Protein AF-A0AAJ1JGP9-F1 (afdb_monomer)

Foldseek 3Di:
DPQAFFDFDPPQDDVQLLPVQDPVCVVDTHTVVGALQNQLQVVCCVPQNHPRWDPDPSTNSVSSRSNNHRGTDHDD

Secondary structure (DSSP, 8-state):
---PBPEE-TT--TTTTTTTS-GGGGG--PBTT--HHHHHHHHHHHHH-TT-S--STTSHHHHHHHHHHHSEE---

Organism: Providencia stuartii (NCBI:txid588)

Mean predicted aligned error: 5.52 Å

Radius of gyration: 11.99 Å; Cα contacts (8 Å, |Δi|>4): 111; chains: 1; bounding box: 27×22×33 Å

pLDDT: mean 83.61, std 11.5, range [45.91, 93.88]

Sequence (76 aa):
MSEKSKVPKLGISGKEGSKEVPRWAKGERPKVGENGNKFAERLLDNKYGKGNYDKGPNAEFNKIRKWGDRAFVDPK

Structure (mmCIF, N/CA/C/O backbone):
data_AF-A0AAJ1JGP9-F1
#
_entry.id   AF-A0AAJ1JGP9-F1
#
loop_
_atom_site.group_PDB
_atom_site.id
_atom_site.type_symbol
_atom_site.label_atom_id
_atom_site.label_alt_id
_atom_site.label_comp_id
_atom_site.label_asym_id
_atom_site.label_entity_id
_atom_site.label_seq_id
_atom_site.pdbx_PDB_ins_code
_atom_site.Cartn_x
_atom_site.Cartn_y
_atom_site.Cartn_z
_atom_site.occupancy
_atom_site.B_iso_or_equiv
_atom_site.auth_seq_id
_atom_site.auth_comp_id
_atom_site.auth_asym_id
_atom_site.auth_atom_id
_atom_site.pdbx_PDB_model_num
ATOM 1 N N . MET A 1 1 ? -10.714 9.589 -20.659 1.00 45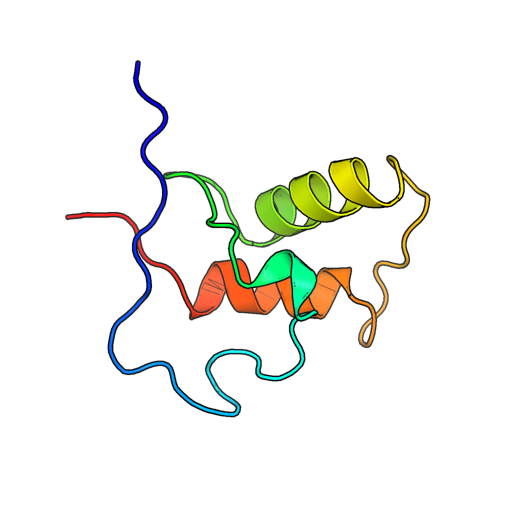.91 1 MET A N 1
ATOM 2 C CA . MET A 1 1 ? -9.319 9.250 -20.306 1.00 45.91 1 MET A CA 1
ATOM 3 C C . MET A 1 1 ? -9.346 7.877 -19.653 1.00 45.91 1 MET A C 1
ATOM 5 O O . MET A 1 1 ? -9.926 7.767 -18.583 1.00 45.91 1 MET A O 1
ATOM 9 N N . SER A 1 2 ? -8.842 6.818 -20.296 1.00 52.97 2 SER A N 1
ATOM 10 C CA . SER A 1 2 ? -8.738 5.515 -19.620 1.00 52.97 2 SER A CA 1
ATOM 11 C C . SER A 1 2 ? -7.680 5.624 -18.531 1.00 52.97 2 SER A C 1
ATOM 13 O O . SER A 1 2 ? -6.514 5.871 -18.835 1.00 52.97 2 SER A O 1
ATOM 15 N N . GLU A 1 3 ? -8.085 5.478 -17.274 1.00 65.44 3 GLU A N 1
ATOM 16 C CA . GLU A 1 3 ? -7.172 5.422 -16.135 1.00 65.44 3 GLU A CA 1
ATOM 17 C C . GLU A 1 3 ? -6.278 4.183 -16.286 1.00 65.44 3 GLU A C 1
ATOM 19 O O . GLU A 1 3 ? -6.665 3.069 -15.935 1.00 65.44 3 GLU A O 1
ATOM 24 N N . LYS A 1 4 ? -5.091 4.351 -16.878 1.00 83.31 4 LYS A N 1
ATOM 25 C CA . LYS A 1 4 ? -4.117 3.263 -17.004 1.00 83.31 4 LYS A CA 1
ATOM 26 C C . LYS A 1 4 ? -3.685 2.825 -15.604 1.00 83.31 4 LYS A C 1
ATOM 28 O O . LYS A 1 4 ? -3.394 3.658 -14.746 1.00 83.31 4 LYS A O 1
ATOM 33 N N . SER A 1 5 ? -3.628 1.518 -15.371 1.00 87.88 5 SER A N 1
ATOM 34 C CA . SER A 1 5 ? -3.019 0.949 -14.167 1.00 87.88 5 SER A CA 1
ATOM 35 C C 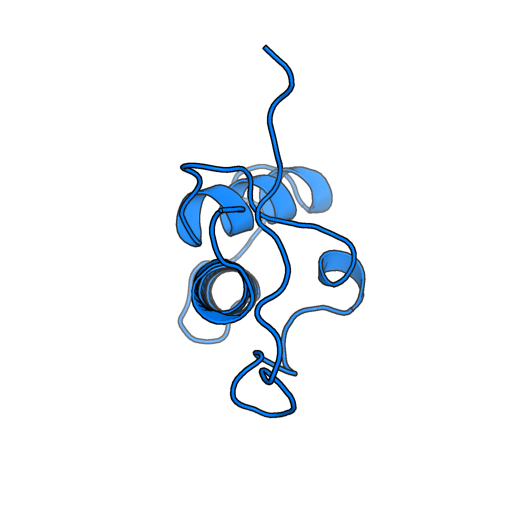. SER A 1 5 ? -1.514 0.785 -14.354 1.00 87.88 5 SER A C 1
ATOM 37 O O . SER A 1 5 ? -1.040 0.559 -15.470 1.00 87.88 5 SER A O 1
ATOM 39 N N . LYS A 1 6 ? -0.764 0.854 -13.255 1.00 89.19 6 LYS A N 1
ATOM 40 C CA . LYS A 1 6 ? 0.650 0.488 -13.228 1.00 89.19 6 LYS A CA 1
ATOM 41 C C . LYS A 1 6 ? 0.824 -0.992 -13.558 1.00 89.19 6 LYS A C 1
ATOM 43 O O . LYS A 1 6 ? -0.039 -1.826 -13.260 1.00 89.19 6 LYS A O 1
ATOM 48 N N . VAL A 1 7 ? 1.954 -1.320 -14.170 1.00 88.44 7 VAL A N 1
ATOM 49 C CA . VAL A 1 7 ? 2.309 -2.696 -14.526 1.00 88.44 7 VAL A CA 1
ATOM 50 C C . VAL A 1 7 ? 3.141 -3.325 -13.412 1.00 88.44 7 VAL A C 1
ATOM 52 O O . VAL A 1 7 ? 3.912 -2.621 -12.754 1.00 88.44 7 VAL A O 1
ATOM 55 N N . PRO A 1 8 ? 2.989 -4.635 -13.154 1.00 86.38 8 PRO A N 1
ATOM 56 C CA . PRO A 1 8 ? 3.813 -5.316 -12.169 1.00 86.38 8 PRO A CA 1
ATOM 57 C C . PRO A 1 8 ? 5.287 -5.265 -12.587 1.00 86.38 8 PRO A C 1
ATOM 59 O O . PRO A 1 8 ? 5.639 -5.552 -13.732 1.00 86.38 8 PRO A O 1
ATOM 62 N N . LYS A 1 9 ? 6.154 -4.905 -11.644 1.00 83.94 9 LYS A N 1
ATOM 63 C CA . LYS A 1 9 ? 7.601 -4.867 -11.833 1.00 83.94 9 LYS A CA 1
ATOM 64 C C . LYS A 1 9 ? 8.135 -6.298 -11.919 1.00 83.94 9 LYS A C 1
ATOM 66 O O . LYS A 1 9 ? 8.059 -7.062 -10.956 1.00 83.94 9 LYS A O 1
ATOM 71 N N . LEU A 1 10 ? 8.676 -6.657 -13.082 1.00 75.06 10 LEU A N 1
ATOM 72 C CA . LEU A 1 10 ? 9.300 -7.961 -13.315 1.00 75.06 10 LEU A CA 1
ATOM 73 C C . LEU A 1 10 ? 10.520 -8.141 -12.393 1.00 75.06 10 LEU A C 1
ATOM 75 O O . LEU A 1 10 ? 11.292 -7.206 -12.188 1.00 75.06 10 LEU A O 1
ATOM 79 N N . GLY A 1 11 ? 10.674 -9.337 -11.819 1.00 69.12 11 GLY A N 1
ATOM 80 C CA . GLY A 1 11 ? 11.770 -9.676 -10.898 1.00 69.12 11 GLY A CA 1
ATOM 81 C C . GLY A 1 11 ? 11.465 -9.467 -9.410 1.00 69.12 11 GLY A C 1
ATOM 82 O O . GLY A 1 11 ? 12.238 -9.908 -8.566 1.00 69.12 11 GLY A O 1
ATOM 83 N N . ILE A 1 12 ? 10.320 -8.873 -9.061 1.00 67.25 12 ILE A N 1
ATOM 84 C CA . ILE A 1 12 ? 9.886 -8.746 -7.667 1.00 67.25 12 ILE A CA 1
ATOM 85 C C . ILE A 1 12 ? 9.227 -10.059 -7.216 1.00 67.25 12 ILE A C 1
ATOM 87 O O . ILE A 1 12 ? 8.049 -10.314 -7.464 1.00 67.25 12 ILE A O 1
ATOM 91 N N . SER A 1 13 ? 9.999 -10.916 -6.548 1.00 58.28 13 SER A N 1
ATOM 92 C CA . SER A 1 13 ? 9.528 -12.174 -5.955 1.00 58.28 13 SER A CA 1
ATOM 93 C C . SER A 1 13 ? 9.909 -12.244 -4.468 1.00 58.28 13 SER A C 1
ATOM 95 O O . SER A 1 13 ? 10.881 -11.644 -4.017 1.00 58.28 13 SER A O 1
ATOM 97 N N . GLY A 1 14 ? 9.122 -12.954 -3.656 1.00 60.97 14 GLY A N 1
ATOM 98 C CA . GLY A 1 14 ? 9.475 -13.193 -2.251 1.00 60.97 14 GLY A CA 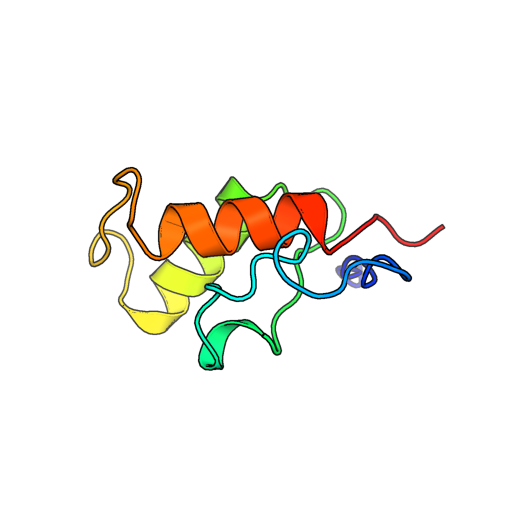1
ATOM 99 C C . GLY A 1 14 ? 9.216 -12.015 -1.297 1.00 60.97 14 GLY A C 1
ATOM 100 O O . GLY A 1 14 ? 8.137 -11.424 -1.299 1.00 60.97 14 GLY A O 1
ATOM 101 N N . LYS A 1 15 ? 10.173 -11.737 -0.398 1.00 54.12 15 LYS A N 1
ATOM 102 C CA . LYS A 1 15 ? 10.085 -10.678 0.634 1.00 54.12 15 LYS A CA 1
ATOM 103 C C . LYS A 1 15 ? 10.047 -9.272 0.022 1.00 54.12 15 LYS A C 1
ATOM 105 O O . LYS A 1 15 ? 9.360 -8.403 0.555 1.00 54.12 15 LYS A O 1
ATOM 110 N N . GLU A 1 16 ? 10.730 -9.069 -1.105 1.00 57.88 16 GLU A N 1
ATOM 111 C CA . GLU A 1 16 ? 10.784 -7.783 -1.815 1.00 57.88 16 GLU A CA 1
ATOM 112 C C . GLU A 1 16 ? 9.432 -7.369 -2.395 1.00 57.88 16 GLU A C 1
ATOM 114 O O . GLU A 1 16 ? 9.083 -6.191 -2.362 1.00 57.88 16 GLU A O 1
ATOM 119 N N . GLY A 1 17 ? 8.623 -8.343 -2.822 1.00 58.25 17 GLY A N 1
ATOM 120 C CA . GLY A 1 17 ? 7.263 -8.115 -3.309 1.00 58.25 17 GLY A CA 1
ATOM 121 C C . GLY A 1 17 ? 6.206 -7.997 -2.229 1.00 58.25 17 GLY A C 1
ATOM 122 O O . GLY A 1 17 ? 5.028 -8.101 -2.548 1.00 58.25 17 GLY A O 1
ATOM 123 N N . SER A 1 18 ? 6.600 -7.841 -0.961 1.00 61.75 18 SER A N 1
ATOM 124 C CA . SER A 1 18 ? 5.674 -7.841 0.172 1.00 61.75 18 SER A CA 1
ATOM 125 C C . SER A 1 18 ? 4.784 -9.092 0.169 1.00 61.75 18 SER A C 1
ATOM 127 O O . SER A 1 18 ? 3.566 -8.992 0.072 1.00 61.75 18 SER A O 1
ATOM 129 N N . LYS A 1 19 ? 5.377 -10.291 0.322 1.00 62.41 19 LYS A N 1
ATOM 130 C CA . LYS A 1 19 ? 4.648 -11.575 0.497 1.00 62.41 19 LYS A CA 1
ATOM 131 C C . LYS A 1 19 ? 3.504 -11.507 1.525 1.00 62.41 19 LYS A C 1
ATOM 133 O O . LYS A 1 19 ? 2.548 -12.271 1.414 1.00 62.41 19 LYS A O 1
ATOM 138 N N . GLU A 1 20 ? 3.618 -10.592 2.484 1.00 72.31 20 GLU A N 1
ATOM 139 C CA . GLU A 1 20 ? 2.644 -10.299 3.536 1.00 72.31 20 GLU A CA 1
ATOM 140 C C . GLU A 1 20 ? 1.411 -9.514 3.073 1.00 72.31 20 GLU A C 1
ATOM 142 O O . GLU A 1 20 ? 0.504 -9.293 3.873 1.00 72.31 20 GLU A O 1
ATOM 147 N N . VAL A 1 21 ? 1.357 -9.067 1.815 1.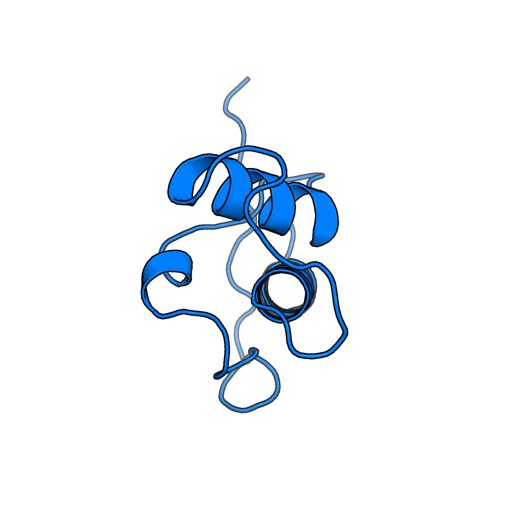00 83.38 21 VAL A N 1
ATOM 148 C CA . VAL A 1 21 ? 0.160 -8.419 1.288 1.00 83.38 21 VAL A CA 1
ATOM 149 C C . VAL A 1 21 ? -1.016 -9.405 1.343 1.00 83.38 21 VAL A C 1
ATOM 151 O O . VAL A 1 21 ? -0.859 -10.577 0.961 1.00 83.38 21 VAL A O 1
ATOM 154 N N . PRO A 1 22 ? -2.195 -8.969 1.818 1.00 84.44 22 PRO A N 1
ATOM 155 C CA . PRO A 1 22 ? -3.360 -9.833 1.891 1.00 84.44 22 PRO A CA 1
ATOM 156 C C . PRO A 1 22 ? -3.689 -10.466 0.537 1.00 84.44 22 PRO A C 1
ATOM 158 O O . PRO A 1 22 ? -3.618 -9.809 -0.502 1.00 84.44 22 PRO A O 1
ATOM 161 N N . ARG A 1 23 ? -4.079 -11.749 0.531 1.00 83.81 23 ARG A N 1
ATOM 162 C CA . ARG A 1 23 ? -4.373 -12.490 -0.714 1.00 83.81 23 ARG A CA 1
ATOM 163 C C . ARG A 1 23 ? -5.435 -11.796 -1.569 1.00 83.81 23 ARG A C 1
ATOM 165 O O . ARG A 1 23 ? -5.296 -11.788 -2.784 1.00 83.81 23 ARG A O 1
ATOM 172 N N . TRP A 1 24 ? -6.432 -11.186 -0.928 1.00 87.06 24 TRP A N 1
ATOM 173 C CA . TRP A 1 24 ? -7.507 -10.449 -1.591 1.00 87.06 24 TRP A CA 1
ATOM 174 C C . TRP A 1 24 ? -7.006 -9.202 -2.338 1.00 87.06 24 TRP A C 1
ATOM 176 O O . TRP A 1 24 ? -7.573 -8.844 -3.361 1.00 87.06 24 TRP A O 1
ATOM 186 N N . ALA A 1 25 ? -5.917 -8.577 -1.880 1.00 87.94 25 ALA A N 1
ATOM 187 C CA . ALA A 1 25 ? -5.360 -7.383 -2.510 1.00 87.94 25 ALA A CA 1
ATOM 188 C C . ALA A 1 25 ? -4.452 -7.711 -3.708 1.00 87.94 25 ALA A C 1
ATOM 190 O O . ALA A 1 25 ? -4.264 -6.856 -4.560 1.00 87.94 25 ALA A O 1
ATOM 191 N N . LYS A 1 26 ? -3.925 -8.941 -3.835 1.00 82.62 26 LYS A N 1
ATOM 192 C CA . LYS A 1 26 ? -2.957 -9.323 -4.890 1.00 82.62 26 LYS A CA 1
ATOM 193 C C . LYS A 1 26 ? -3.467 -9.182 -6.331 1.00 82.62 26 LYS A C 1
ATOM 195 O O . LYS A 1 26 ? -2.649 -9.133 -7.246 1.00 82.62 26 LYS A O 1
ATOM 200 N N . GLY A 1 27 ? -4.783 -9.153 -6.540 1.00 83.06 27 GLY A N 1
ATOM 201 C CA . GLY A 1 27 ? -5.391 -8.938 -7.859 1.00 83.06 27 GLY A CA 1
ATOM 202 C C . GLY A 1 27 ? -5.464 -7.467 -8.276 1.00 83.06 27 GLY A C 1
ATOM 203 O O . GLY A 1 27 ? -5.653 -7.171 -9.452 1.00 83.06 27 GLY A O 1
ATOM 204 N N . GLU A 1 28 ? -5.280 -6.552 -7.329 1.00 89.12 28 GLU A N 1
ATOM 205 C CA . GLU A 1 28 ? -5.487 -5.123 -7.528 1.00 89.12 28 GLU A CA 1
ATOM 206 C C . GLU A 1 28 ? -4.194 -4.419 -7.929 1.00 89.12 28 GLU A C 1
ATOM 208 O O . GLU A 1 28 ? -3.096 -4.827 -7.555 1.00 89.12 28 GLU A O 1
ATOM 213 N N . ARG A 1 29 ? -4.307 -3.340 -8.707 1.00 90.00 29 ARG A N 1
ATOM 214 C CA . ARG A 1 29 ? -3.143 -2.591 -9.195 1.00 90.00 29 ARG A CA 1
ATOM 215 C C . ARG A 1 29 ? -3.295 -1.101 -8.900 1.00 90.00 29 ARG A C 1
ATOM 217 O O . ARG A 1 29 ? -4.407 -0.580 -9.033 1.00 90.00 29 ARG A O 1
ATOM 224 N N . PRO A 1 30 ? -2.214 -0.410 -8.506 1.00 91.19 30 PRO A N 1
ATOM 225 C CA . PRO A 1 30 ? -2.237 1.037 -8.377 1.00 91.19 30 PRO A CA 1
ATOM 226 C C . PRO A 1 30 ? -2.453 1.689 -9.743 1.00 91.19 30 PRO A C 1
ATOM 228 O O . PRO A 1 30 ? -2.013 1.169 -10.773 1.00 91.19 30 PRO A O 1
ATOM 231 N N . LYS A 1 31 ? -3.135 2.834 -9.764 1.00 91.06 31 LYS A N 1
ATOM 232 C CA . LYS A 1 31 ? -3.308 3.630 -10.989 1.00 91.06 31 LYS A CA 1
ATOM 233 C C . LYS A 1 31 ? -2.020 4.383 -11.349 1.00 91.06 31 LYS A C 1
ATOM 235 O O . LYS A 1 31 ? -1.176 4.641 -10.490 1.00 91.06 31 LYS A O 1
ATOM 240 N N . VAL A 1 32 ? -1.850 4.737 -12.621 1.00 88.19 32 VAL A N 1
ATOM 241 C CA . VAL A 1 32 ? -0.757 5.621 -13.062 1.00 88.19 32 VAL A CA 1
ATOM 242 C C . VAL A 1 32 ? -0.888 6.967 -12.348 1.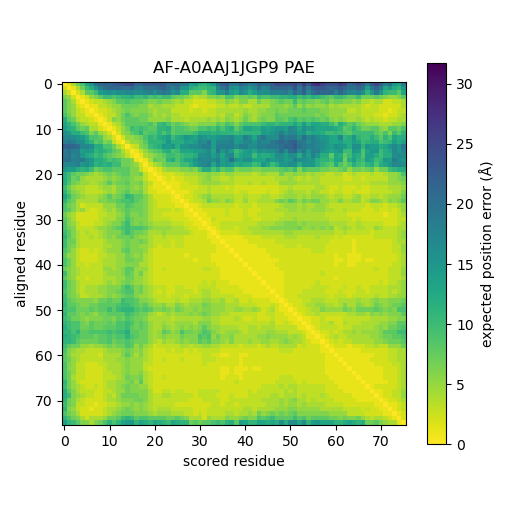00 88.19 32 VAL A C 1
ATOM 244 O O . VAL A 1 32 ? -1.976 7.535 -12.282 1.00 88.19 32 VAL A O 1
ATOM 247 N N . GLY A 1 33 ? 0.205 7.438 -11.744 1.00 86.00 33 GLY A N 1
ATOM 248 C CA . GLY A 1 33 ? 0.200 8.613 -10.857 1.00 86.00 33 GLY A CA 1
ATOM 249 C C . GLY A 1 33 ? -0.335 8.370 -9.433 1.00 86.00 33 GLY A C 1
ATOM 250 O O . GLY A 1 33 ? -0.267 9.265 -8.589 1.00 86.00 33 GLY A O 1
ATOM 251 N N . GLU A 1 34 ? -0.824 7.167 -9.117 1.00 87.25 34 GLU A N 1
ATOM 252 C CA . GLU A 1 34 ? -1.178 6.773 -7.752 1.00 87.25 34 GLU A CA 1
ATOM 253 C C . GLU A 1 34 ? 0.078 6.328 -6.989 1.00 87.25 34 GLU A C 1
ATOM 255 O O . GLU A 1 34 ? 0.922 5.579 -7.498 1.00 87.25 34 GLU A O 1
ATOM 260 N N . ASN A 1 35 ? 0.218 6.803 -5.751 1.00 89.62 35 ASN A N 1
ATOM 261 C CA . ASN A 1 35 ? 1.264 6.348 -4.839 1.00 89.62 35 ASN A CA 1
ATOM 262 C C . ASN A 1 35 ? 0.745 5.196 -3.964 1.00 89.62 35 ASN A C 1
ATOM 264 O O . ASN A 1 35 ? -0.461 4.953 -3.878 1.00 89.62 35 ASN A O 1
ATOM 268 N N . GLY A 1 36 ? 1.651 4.506 -3.266 1.00 89.62 36 GLY A N 1
ATOM 269 C CA . GLY A 1 36 ? 1.266 3.398 -2.391 1.00 89.62 36 GLY A CA 1
ATOM 270 C C . GLY A 1 36 ? 0.230 3.777 -1.322 1.00 89.62 36 GLY A C 1
ATOM 271 O O . GLY A 1 36 ? -0.582 2.934 -0.954 1.00 89.62 36 GLY A O 1
ATOM 272 N N . ASN A 1 37 ? 0.223 5.026 -0.832 1.00 92.25 37 ASN A N 1
ATOM 273 C CA . ASN A 1 37 ? -0.758 5.477 0.164 1.00 92.25 37 ASN A CA 1
ATOM 274 C C . ASN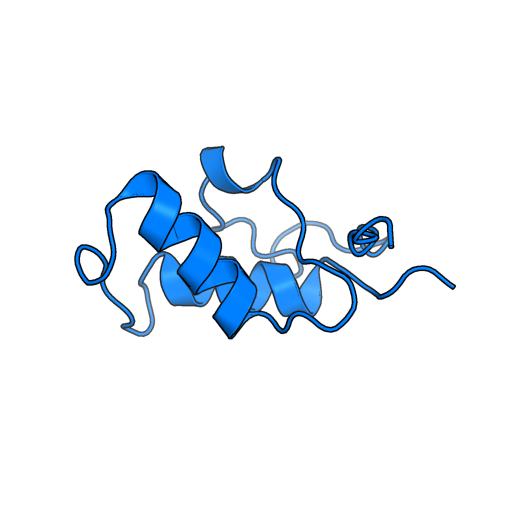 A 1 37 ? -2.165 5.475 -0.430 1.00 92.25 37 ASN A C 1
ATOM 276 O O . ASN A 1 37 ? -3.024 4.758 0.069 1.00 92.25 37 ASN A O 1
ATOM 280 N N . LYS A 1 38 ? -2.372 6.205 -1.532 1.00 93.00 38 LYS A N 1
ATOM 281 C CA . LYS A 1 38 ? -3.674 6.288 -2.207 1.00 93.00 38 LYS A CA 1
ATOM 282 C C . LYS A 1 38 ? -4.187 4.911 -2.618 1.00 93.00 38 LYS A C 1
ATOM 284 O O . LYS A 1 38 ? -5.364 4.619 -2.439 1.00 93.00 38 LYS A O 1
ATOM 289 N N . PHE A 1 39 ? -3.292 4.049 -3.094 1.00 92.94 39 PHE A N 1
ATOM 290 C CA . PHE A 1 39 ? -3.630 2.674 -3.440 1.00 92.94 39 PHE A CA 1
ATOM 291 C C . PHE A 1 39 ? -4.125 1.863 -2.234 1.00 92.94 39 PHE A C 1
ATOM 293 O O . PHE A 1 39 ? -5.154 1.191 -2.314 1.00 92.94 39 PHE A O 1
ATOM 300 N N . ALA A 1 40 ? -3.416 1.945 -1.106 1.00 92.75 40 ALA A N 1
ATOM 301 C CA . ALA A 1 40 ? -3.796 1.247 0.115 1.00 92.75 40 ALA A CA 1
ATOM 302 C C . ALA A 1 40 ? -5.095 1.790 0.722 1.00 92.75 40 ALA A C 1
ATOM 304 O O . ALA A 1 40 ? -5.930 0.993 1.142 1.00 92.75 40 ALA A O 1
ATOM 305 N N . GLU A 1 41 ? -5.288 3.113 0.727 1.00 93.44 41 GLU A N 1
ATOM 306 C CA . GLU A 1 41 ? -6.539 3.735 1.180 1.00 93.44 41 GLU A CA 1
ATOM 307 C C . GLU A 1 41 ? -7.708 3.291 0.305 1.00 93.44 41 GLU A C 1
ATOM 309 O O . GLU A 1 41 ? -8.688 2.797 0.841 1.00 93.44 41 GLU A O 1
ATOM 314 N N . ARG A 1 42 ? -7.583 3.340 -1.030 1.00 93.75 42 ARG A N 1
ATOM 315 C CA . ARG A 1 42 ? -8.630 2.873 -1.958 1.00 93.75 42 ARG A CA 1
ATOM 316 C C . ARG A 1 42 ? -9.041 1.429 -1.675 1.00 93.75 42 ARG A C 1
ATOM 318 O O . ARG A 1 42 ? -10.226 1.111 -1.649 1.00 93.75 42 ARG A O 1
ATOM 325 N N . LEU A 1 43 ? -8.063 0.547 -1.488 1.00 93.25 43 LEU A N 1
ATOM 326 C CA . LEU A 1 43 ? -8.313 -0.874 -1.258 1.00 93.25 43 LEU A CA 1
ATOM 327 C C . LEU A 1 43 ? -8.998 -1.144 0.076 1.00 93.25 43 LEU A C 1
ATOM 329 O O . LEU A 1 43 ? -9.916 -1.961 0.145 1.00 93.25 43 LEU A O 1
ATOM 333 N N . LEU A 1 44 ? -8.539 -0.481 1.133 1.00 93.25 44 LEU A N 1
ATOM 334 C CA . LEU A 1 44 ? -9.078 -0.684 2.469 1.00 93.25 44 LEU A CA 1
ATOM 335 C C . LEU A 1 44 ? -10.417 0.025 2.657 1.00 93.25 44 LEU A C 1
ATOM 337 O O . LEU A 1 44 ? -11.311 -0.569 3.251 1.00 93.25 44 LEU A O 1
ATOM 341 N N . ASP A 1 45 ? -10.601 1.214 2.082 1.00 93.88 45 ASP A N 1
ATOM 342 C CA . ASP A 1 45 ? -11.897 1.892 2.020 1.00 93.88 45 ASP A CA 1
ATOM 343 C C . ASP A 1 45 ? -12.924 1.014 1.288 1.00 93.88 45 ASP A C 1
ATOM 345 O O . ASP A 1 45 ? -14.038 0.856 1.776 1.00 93.88 45 ASP A O 1
ATOM 349 N N . ASN A 1 46 ? -12.547 0.367 0.178 1.00 91.19 46 ASN A N 1
ATOM 350 C CA . ASN A 1 46 ? -13.447 -0.534 -0.549 1.00 91.19 46 ASN A CA 1
ATOM 351 C C . ASN A 1 46 ? -13.803 -1.807 0.234 1.00 91.19 46 ASN A C 1
ATOM 353 O O . ASN A 1 46 ? -14.901 -2.333 0.072 1.00 91.19 46 ASN A O 1
ATOM 357 N N . LYS A 1 47 ? -12.879 -2.339 1.042 1.00 91.44 47 LYS A N 1
ATOM 358 C CA . LYS A 1 47 ? -13.088 -3.606 1.757 1.00 91.44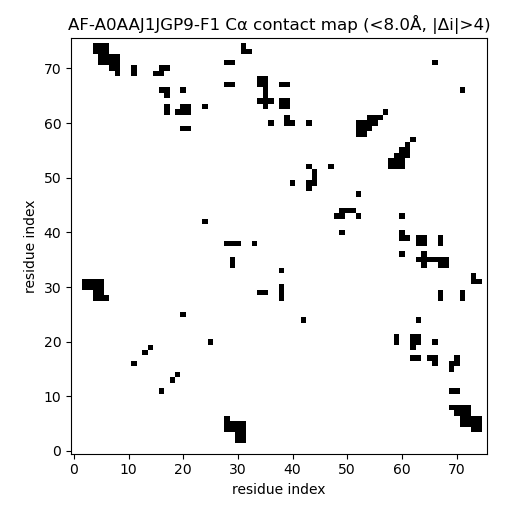 47 LYS A CA 1
ATOM 359 C C . LYS A 1 47 ? -13.747 -3.429 3.121 1.00 91.44 47 LYS A C 1
ATOM 361 O O . LYS A 1 47 ? -14.642 -4.191 3.472 1.00 91.44 47 LYS A O 1
ATOM 366 N N . TYR A 1 48 ? -13.243 -2.488 3.907 1.00 92.25 48 TYR A N 1
ATOM 367 C CA . TYR A 1 48 ? -13.637 -2.278 5.298 1.00 92.25 48 TYR A CA 1
ATOM 368 C C . TYR A 1 48 ? -14.454 -0.999 5.484 1.00 92.25 48 TYR A C 1
ATOM 370 O O . TYR A 1 48 ? -15.180 -0.879 6.467 1.00 92.25 48 TYR A O 1
ATOM 378 N N . GLY A 1 49 ? -14.366 -0.045 4.558 1.00 92.31 49 GLY A N 1
ATOM 379 C CA . GLY A 1 49 ? -14.910 1.298 4.723 1.00 92.31 49 GLY A CA 1
ATOM 380 C C . GLY A 1 49 ? -13.870 2.274 5.273 1.00 92.31 49 GLY A C 1
ATOM 381 O O . GLY A 1 49 ? -12.927 1.902 5.979 1.00 92.31 49 GLY A O 1
ATOM 382 N N . LYS A 1 50 ? -14.042 3.552 4.931 1.00 91.50 50 LYS A N 1
ATOM 383 C CA . LYS A 1 50 ? -13.132 4.625 5.334 1.00 91.50 50 LYS A CA 1
ATOM 384 C C . LYS A 1 50 ? -13.054 4.733 6.857 1.00 91.50 50 LYS A C 1
ATOM 386 O O . LYS A 1 50 ? -14.057 4.993 7.511 1.00 91.50 50 LYS A O 1
ATOM 391 N N . GLY A 1 51 ? -11.851 4.567 7.404 1.00 87.31 51 GLY A N 1
ATOM 392 C CA . GLY A 1 51 ? -11.596 4.643 8.848 1.00 87.31 51 GLY A CA 1
ATOM 393 C C . GLY A 1 51 ? -11.774 3.328 9.617 1.00 87.31 51 GLY A C 1
ATOM 394 O O . GLY A 1 51 ? -11.476 3.298 10.804 1.00 87.31 51 GLY A O 1
ATOM 395 N N . ASN A 1 52 ? -12.173 2.235 8.957 1.00 92.12 52 ASN A N 1
ATOM 396 C CA . ASN A 1 52 ? -12.355 0.920 9.591 1.00 92.12 52 ASN A CA 1
ATOM 397 C C . ASN A 1 52 ? -11.103 0.024 9.523 1.00 92.12 52 ASN A C 1
ATOM 399 O O . ASN A 1 52 ? -11.199 -1.200 9.585 1.00 92.12 52 ASN A O 1
ATOM 403 N N . TYR A 1 53 ? -9.919 0.610 9.349 1.00 89.69 53 TYR A N 1
ATOM 404 C CA . TYR A 1 53 ? -8.660 -0.122 9.240 1.00 89.69 53 TYR A CA 1
ATOM 405 C C . TYR A 1 53 ? -7.530 0.609 9.953 1.00 89.69 53 TYR A C 1
ATOM 407 O O . TYR A 1 53 ? -7.449 1.837 9.949 1.00 89.69 53 TYR A O 1
ATOM 415 N N . ASP A 1 54 ? -6.618 -0.172 10.526 1.00 88.50 54 ASP A N 1
ATOM 416 C CA . ASP A 1 54 ? -5.445 0.360 11.206 1.00 88.50 54 ASP A 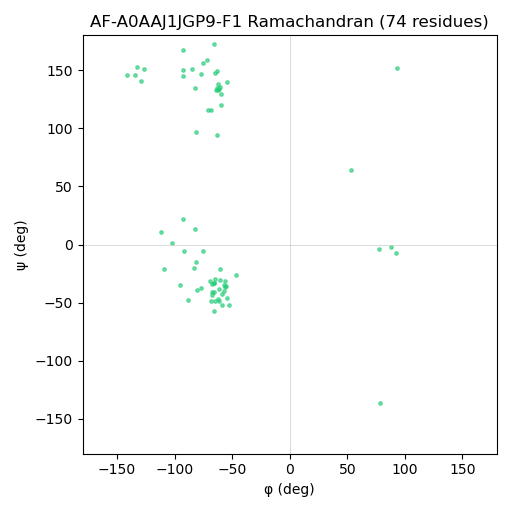CA 1
ATOM 417 C C . ASP A 1 54 ? -4.369 0.811 10.200 1.00 88.50 54 ASP A C 1
ATOM 419 O O . ASP A 1 54 ? -4.195 0.225 9.123 1.00 88.50 54 ASP A O 1
ATOM 423 N N . LYS A 1 55 ? -3.627 1.865 10.555 1.00 88.06 55 LYS A N 1
ATOM 424 C CA . LYS A 1 55 ? -2.504 2.404 9.761 1.00 88.06 55 LYS A CA 1
ATOM 425 C C . LYS A 1 55 ? -1.142 2.199 10.441 1.00 88.06 55 LYS A C 1
ATOM 427 O O . LYS A 1 55 ? -0.133 2.730 9.975 1.00 88.06 55 LYS A O 1
ATOM 432 N N . GLY A 1 56 ? -1.089 1.405 11.509 1.00 85.31 56 GLY A N 1
ATOM 433 C CA . GLY A 1 56 ? 0.110 1.092 12.274 1.00 85.31 56 GLY A CA 1
ATOM 434 C C . GLY A 1 56 ? 1.164 0.286 11.500 1.00 85.31 56 GLY A C 1
ATOM 435 O O . GLY A 1 56 ? 0.935 -0.175 10.374 1.00 85.31 56 GLY A O 1
ATOM 436 N N . PRO A 1 57 ? 2.360 0.096 12.084 1.00 79.56 57 PRO A N 1
ATOM 437 C CA . PRO A 1 57 ? 3.531 -0.459 11.395 1.00 79.56 57 PRO A CA 1
ATOM 438 C C . PRO A 1 57 ? 3.328 -1.881 10.844 1.00 79.56 57 PRO A C 1
ATOM 440 O O . PRO A 1 57 ? 3.892 -2.210 9.798 1.00 79.56 57 PRO A O 1
ATOM 443 N N . ASN A 1 58 ? 2.488 -2.690 11.500 1.00 82.31 58 ASN A N 1
ATOM 444 C CA . ASN A 1 58 ? 2.159 -4.066 11.102 1.00 82.31 58 ASN A CA 1
ATOM 445 C C . ASN A 1 58 ? 0.795 -4.206 10.403 1.00 82.31 58 ASN A C 1
ATOM 447 O O . ASN A 1 58 ? 0.404 -5.318 10.036 1.00 82.31 58 ASN A O 1
ATOM 451 N N . ALA A 1 59 ? 0.081 -3.098 10.201 1.00 89.44 59 ALA A N 1
ATOM 452 C CA . ALA A 1 59 ? -1.261 -3.108 9.643 1.00 89.44 59 ALA A CA 1
ATOM 453 C C . ALA A 1 59 ? -1.286 -3.446 8.144 1.00 89.44 59 ALA A C 1
ATOM 455 O O . ALA A 1 59 ? -0.304 -3.252 7.415 1.00 89.44 59 ALA A O 1
ATOM 456 N N . GLU A 1 60 ? -2.450 -3.899 7.663 1.00 90.12 60 GLU A N 1
ATOM 457 C CA . GLU A 1 60 ? -2.688 -4.177 6.240 1.00 90.12 60 GLU A CA 1
ATOM 458 C C . GLU A 1 60 ? -2.383 -2.954 5.367 1.00 90.12 60 GLU A C 1
ATOM 460 O O . GLU A 1 60 ? -1.787 -3.105 4.300 1.00 90.12 60 GLU A O 1
ATOM 465 N N . PHE A 1 61 ? -2.677 -1.745 5.860 1.00 92.38 61 PHE A N 1
ATOM 466 C CA . PHE A 1 61 ? -2.361 -0.490 5.181 1.00 92.38 61 PHE A CA 1
ATOM 467 C C . PHE A 1 61 ? -0.890 -0.396 4.781 1.00 92.38 61 PHE A C 1
ATOM 469 O O . PHE A 1 61 ? -0.571 -0.185 3.613 1.00 92.38 61 PHE A O 1
ATOM 476 N N . ASN A 1 62 ? 0.033 -0.619 5.720 1.00 90.56 62 ASN A N 1
ATOM 477 C CA . ASN A 1 62 ? 1.461 -0.511 5.435 1.00 90.56 62 ASN A CA 1
ATOM 478 C C . ASN A 1 62 ? 1.964 -1.619 4.504 1.00 90.56 62 ASN A C 1
ATOM 480 O O . ASN A 1 62 ? 2.885 -1.386 3.717 1.00 90.56 62 ASN A O 1
ATOM 484 N N . LYS A 1 63 ? 1.361 -2.809 4.569 1.00 89.88 63 LYS A N 1
ATOM 485 C CA . LYS A 1 63 ? 1.689 -3.938 3.688 1.00 89.88 63 LYS A CA 1
ATOM 486 C C . LYS A 1 63 ? 1.263 -3.646 2.249 1.00 89.88 63 LYS A C 1
ATOM 488 O O . LYS A 1 63 ? 2.088 -3.759 1.344 1.00 89.88 63 LYS A O 1
ATOM 493 N N . ILE A 1 64 ? 0.024 -3.192 2.050 1.00 91.50 64 ILE A N 1
ATOM 494 C CA . ILE A 1 64 ? -0.516 -2.818 0.734 1.00 91.50 64 ILE A CA 1
ATOM 495 C C . ILE A 1 64 ? 0.212 -1.591 0.177 1.00 91.50 64 ILE A C 1
ATOM 497 O O . ILE A 1 64 ? 0.577 -1.580 -0.994 1.00 91.50 64 ILE A O 1
ATOM 501 N N . ARG A 1 65 ? 0.513 -0.592 1.015 1.00 91.69 65 ARG A N 1
ATOM 502 C CA . ARG A 1 65 ? 1.258 0.609 0.616 1.00 91.69 65 ARG A CA 1
ATOM 503 C C . ARG A 1 65 ? 2.633 0.269 0.056 1.00 91.69 65 ARG A C 1
ATOM 505 O O . ARG A 1 65 ? 2.978 0.713 -1.035 1.00 91.69 65 ARG A O 1
ATOM 512 N N . LYS A 1 66 ? 3.422 -0.520 0.797 1.00 88.19 66 LYS A N 1
ATOM 513 C CA . LYS A 1 66 ? 4.753 -0.970 0.354 1.00 88.19 66 LYS A CA 1
ATOM 514 C C . LYS A 1 66 ? 4.652 -1.809 -0.916 1.00 88.19 66 LYS A C 1
ATOM 516 O O . LYS A 1 66 ? 5.494 -1.669 -1.794 1.00 88.19 66 LYS A O 1
ATOM 521 N N . TRP A 1 67 ? 3.627 -2.649 -1.023 1.00 89.56 67 TRP A N 1
ATOM 522 C CA . TRP A 1 67 ? 3.391 -3.453 -2.214 1.00 89.56 67 TRP A CA 1
ATOM 523 C C . TRP A 1 67 ? 3.074 -2.589 -3.443 1.00 89.56 67 TRP A C 1
ATOM 525 O O . TRP A 1 67 ? 3.733 -2.741 -4.466 1.00 89.56 67 TRP A O 1
ATOM 535 N N . GLY A 1 68 ? 2.155 -1.628 -3.325 1.00 89.75 68 GLY A N 1
ATOM 536 C CA . GLY A 1 68 ? 1.815 -0.679 -4.390 1.00 89.75 68 GLY A CA 1
ATOM 537 C C . GLY A 1 68 ? 3.012 0.131 -4.893 1.00 89.75 68 GLY A C 1
ATOM 538 O O . GLY A 1 68 ? 3.109 0.417 -6.081 1.00 89.75 68 GLY A O 1
ATOM 539 N N . ASP A 1 69 ? 3.934 0.465 -3.991 1.00 87.69 69 ASP A N 1
ATOM 540 C CA . ASP A 1 69 ? 5.135 1.248 -4.289 1.00 87.69 69 ASP A CA 1
ATOM 541 C C . ASP A 1 69 ? 6.268 0.411 -4.912 1.00 87.69 69 ASP A C 1
ATOM 543 O O . ASP A 1 69 ? 6.948 0.852 -5.833 1.00 87.69 69 ASP A O 1
ATOM 547 N N . ARG A 1 70 ? 6.465 -0.824 -4.431 1.00 87.81 70 ARG A N 1
ATOM 548 C CA . ARG A 1 70 ? 7.619 -1.665 -4.803 1.00 87.81 70 ARG A CA 1
ATOM 549 C C . ARG A 1 70 ? 7.334 -2.633 -5.940 1.00 87.81 70 ARG A C 1
ATOM 551 O O . ARG A 1 70 ? 8.234 -2.947 -6.717 1.00 87.81 70 ARG A O 1
ATOM 558 N N . ALA A 1 71 ? 6.110 -3.152 -6.007 1.00 87.81 71 ALA A N 1
ATOM 559 C CA . ALA A 1 71 ? 5.742 -4.212 -6.938 1.00 87.81 71 ALA A CA 1
ATOM 560 C C . ALA A 1 71 ? 5.196 -3.686 -8.266 1.00 87.81 71 ALA A C 1
ATOM 562 O O . ALA A 1 71 ? 4.962 -4.493 -9.161 1.00 87.81 71 ALA A O 1
ATOM 563 N N . PHE A 1 72 ? 5.007 -2.373 -8.420 1.00 88.94 72 PHE A N 1
ATOM 564 C CA . PHE A 1 72 ? 4.417 -1.784 -9.617 1.00 88.94 72 PHE A CA 1
ATOM 565 C C . PHE A 1 72 ? 5.201 -0.573 -10.107 1.00 88.94 72 PHE A C 1
ATOM 567 O O . PHE A 1 72 ? 5.735 0.201 -9.318 1.00 88.94 72 PHE A O 1
ATOM 574 N N . VAL A 1 73 ? 5.235 -0.398 -11.424 1.00 89.12 73 VAL A N 1
ATOM 575 C CA . VAL A 1 73 ? 5.867 0.739 -12.099 1.00 89.12 73 VAL A CA 1
ATOM 576 C C . VAL A 1 73 ? 4.922 1.310 -13.147 1.00 89.12 73 VAL A C 1
ATOM 578 O O . VAL A 1 73 ? 4.052 0.603 -13.664 1.00 89.12 73 VAL A O 1
ATOM 581 N N . ASP A 1 74 ? 5.061 2.598 -13.444 1.00 87.69 74 ASP A N 1
ATOM 582 C CA . ASP A 1 74 ? 4.293 3.218 -14.516 1.00 87.69 74 ASP A CA 1
ATOM 583 C C . ASP A 1 74 ? 4.612 2.529 -15.861 1.00 87.69 74 ASP A C 1
ATOM 585 O O . ASP A 1 74 ? 5.775 2.206 -16.130 1.00 87.69 74 ASP A O 1
ATOM 589 N N . PRO A 1 75 ? 3.588 2.231 -16.682 1.00 82.25 75 PRO A N 1
ATOM 590 C CA . PRO A 1 75 ? 3.790 1.651 -17.998 1.00 82.25 75 PRO A CA 1
ATOM 591 C C . PRO A 1 75 ? 4.558 2.651 -18.864 1.00 82.25 75 PRO A C 1
ATOM 593 O O . PRO A 1 75 ? 4.224 3.838 -18.882 1.00 82.25 75 PRO A O 1
ATOM 596 N N . LYS A 1 76 ? 5.591 2.155 -19.543 1.00 74.50 76 LYS A N 1
ATOM 597 C CA . LYS A 1 76 ? 6.445 2.942 -20.435 1.00 74.50 76 LYS A CA 1
ATOM 598 C C . LYS A 1 76 ? 5.758 3.219 -21.770 1.00 74.50 76 LYS A C 1
ATOM 600 O O . LYS A 1 76 ? 4.946 2.366 -22.197 1.00 74.50 76 LYS A O 1
#

Solvent-accessible surface area (backbone atoms only — not comparable to full-atom values): 4420 Å² total; per-residue (Å²): 131,84,84,51,55,29,38,74,41,84,89,56,60,60,75,72,33,34,68,77,36,57,78,86,55,71,84,63,67,34,43,58,94,51,49,16,62,60,39,21,49,54,55,42,33,73,72,60,34,83,84,63,66,59,76,48,92,86,25,68,37,44,33,36,17,51,24,42,5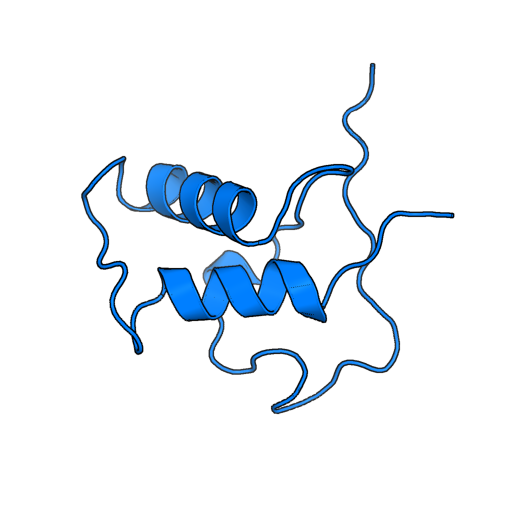3,63,30,35,38,71,72,129